Protein AF-A0A401HSW9-F1 (afdb_monomer)

pLDDT: mean 71.24, std 13.25, range [47.94, 92.31]

Radius of gyration: 33.1 Å; Cα contacts (8 Å, |Δi|>4): 47; chains: 1; bounding box: 51×27×99 Å

Nearest PDB structures (foldseek):
  5t8l-assembly1_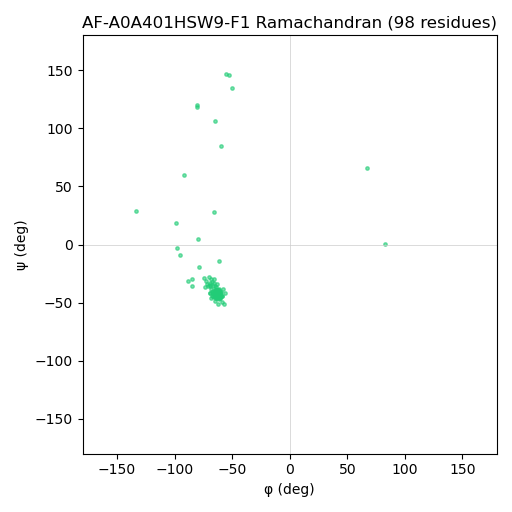A  TM=4.337E-01  e=9.890E-01  Saccharomyces cerevisiae S288C

Mean predicted aligned error: 16.22 Å

Structure (mmCIF, N/CA/C/O backbone):
data_AF-A0A401HSW9-F1
#
_entry.id   AF-A0A401HSW9-F1
#
loop_
_atom_site.group_PDB
_atom_site.id
_atom_site.type_symbol
_atom_site.label_atom_id
_atom_site.label_alt_id
_atom_site.label_comp_id
_atom_site.label_asym_id
_atom_site.label_entity_id
_atom_site.label_seq_id
_atom_site.pdbx_PDB_ins_code
_atom_site.Cartn_x
_atom_site.Cartn_y
_atom_site.Cartn_z
_atom_site.occupancy
_atom_site.B_iso_or_equiv
_atom_site.auth_seq_id
_atom_site.auth_comp_id
_atom_site.auth_asym_id
_atom_site.auth_atom_id
_atom_site.pdbx_PDB_model_num
ATOM 1 N N . MET A 1 1 ? 7.988 5.355 -9.733 1.00 53.62 1 MET A N 1
ATOM 2 C CA . MET A 1 1 ? 6.725 5.864 -9.105 1.00 53.62 1 MET A CA 1
ATOM 3 C C . MET A 1 1 ? 6.293 5.109 -7.834 1.00 53.62 1 MET A C 1
ATOM 5 O O . MET A 1 1 ? 5.434 5.581 -7.092 1.00 53.62 1 MET A O 1
ATOM 9 N N . GLN A 1 2 ? 6.923 3.979 -7.518 1.00 56.00 2 GLN A N 1
ATOM 10 C CA . GLN A 1 2 ? 6.619 3.131 -6.363 1.00 56.00 2 GLN A CA 1
ATOM 11 C C . GLN A 1 2 ? 6.691 3.725 -4.942 1.00 56.00 2 GLN A C 1
ATOM 13 O O . GLN A 1 2 ? 5.858 3.327 -4.122 1.00 56.00 2 GLN A O 1
ATOM 18 N N . PRO A 1 3 ? 7.639 4.619 -4.574 1.00 67.94 3 PRO A N 1
ATOM 19 C CA . PRO A 1 3 ? 7.738 5.066 -3.181 1.00 67.94 3 PRO A CA 1
ATOM 20 C C . PRO A 1 3 ? 6.501 5.863 -2.751 1.00 67.94 3 PRO A C 1
ATOM 22 O O . PRO A 1 3 ? 6.090 5.789 -1.596 1.00 67.94 3 PRO A O 1
ATOM 25 N N . ILE A 1 4 ? 5.852 6.548 -3.698 1.00 69.94 4 ILE A N 1
ATOM 26 C CA . ILE A 1 4 ? 4.616 7.301 -3.465 1.00 69.94 4 ILE A CA 1
ATOM 27 C C . ILE A 1 4 ? 3.447 6.345 -3.192 1.00 69.94 4 ILE A C 1
ATOM 29 O O . ILE A 1 4 ? 2.679 6.568 -2.261 1.00 69.94 4 ILE A O 1
ATOM 33 N N . LEU A 1 5 ? 3.342 5.243 -3.942 1.00 70.00 5 LEU A N 1
ATOM 34 C CA . LEU A 1 5 ? 2.315 4.212 -3.741 1.00 70.00 5 LEU A CA 1
ATOM 35 C C . LEU A 1 5 ? 2.482 3.473 -2.409 1.00 70.00 5 LEU A C 1
ATOM 37 O O . LEU A 1 5 ? 1.501 3.279 -1.692 1.00 70.00 5 LEU A O 1
ATOM 41 N N . ARG A 1 6 ? 3.719 3.123 -2.030 1.00 69.19 6 ARG A N 1
ATOM 42 C CA . ARG A 1 6 ? 4.003 2.563 -0.696 1.00 69.19 6 ARG A CA 1
ATOM 43 C C . ARG A 1 6 ? 3.683 3.563 0.416 1.00 69.19 6 ARG A C 1
ATOM 45 O O . ARG A 1 6 ? 3.118 3.167 1.432 1.00 69.19 6 ARG A O 1
ATOM 52 N N . GLY A 1 7 ? 3.987 4.845 0.206 1.00 74.19 7 GLY A N 1
ATOM 53 C CA . GLY A 1 7 ? 3.624 5.923 1.126 1.00 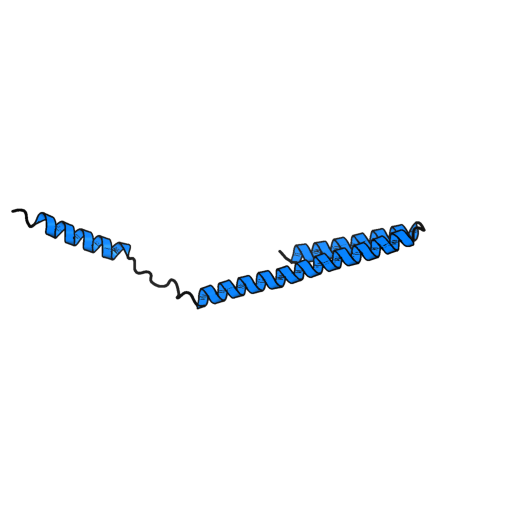74.19 7 GLY A CA 1
ATOM 54 C C . GLY A 1 7 ? 2.110 6.061 1.302 1.00 74.19 7 GLY A C 1
ATOM 55 O O . GLY A 1 7 ? 1.626 6.117 2.429 1.00 74.19 7 GLY A O 1
ATOM 56 N N . LEU A 1 8 ? 1.346 6.030 0.206 1.00 76.88 8 LEU A N 1
ATOM 57 C CA . LEU A 1 8 ? -0.119 6.079 0.236 1.00 76.88 8 LEU A CA 1
ATOM 58 C C . LEU A 1 8 ? -0.735 4.853 0.918 1.00 76.88 8 LEU A C 1
ATOM 60 O O . LEU A 1 8 ? -1.680 5.010 1.688 1.00 76.88 8 LEU A O 1
ATOM 64 N N . ALA A 1 9 ? -0.185 3.654 0.700 1.00 75.62 9 ALA A N 1
ATOM 65 C CA . ALA A 1 9 ? -0.625 2.443 1.395 1.00 75.62 9 ALA A CA 1
ATOM 66 C C . ALA A 1 9 ? -0.418 2.553 2.917 1.00 75.62 9 ALA A C 1
ATOM 68 O O . ALA A 1 9 ? -1.297 2.180 3.694 1.00 75.62 9 ALA A O 1
ATOM 69 N N . TRP A 1 10 ? 0.709 3.131 3.344 1.00 80.62 10 TRP A N 1
ATOM 70 C CA . TRP A 1 10 ? 1.002 3.401 4.753 1.00 80.62 10 TRP A CA 1
ATOM 71 C C . TRP A 1 10 ? 0.042 4.421 5.367 1.00 80.62 10 TRP A C 1
ATOM 73 O O . TRP A 1 10 ? -0.525 4.174 6.431 1.00 80.62 10 TRP A O 1
ATOM 83 N N . ILE A 1 11 ? 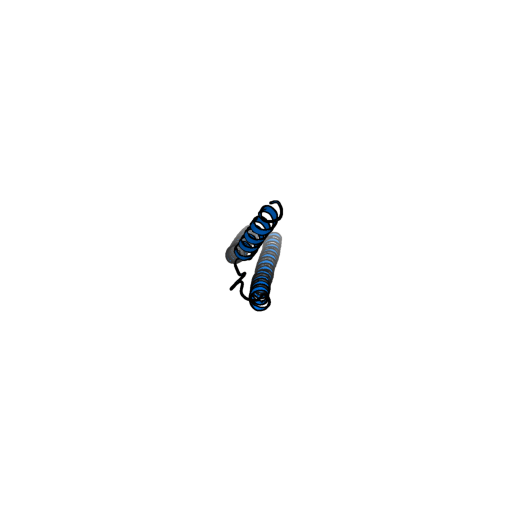-0.178 5.547 4.683 1.00 83.50 11 ILE A N 1
ATOM 84 C CA . ILE A 1 11 ? -1.105 6.591 5.138 1.00 83.50 11 ILE A CA 1
ATOM 85 C C . ILE A 1 11 ? -2.525 6.027 5.241 1.00 83.50 11 ILE A C 1
ATOM 87 O O . ILE A 1 11 ? -3.184 6.225 6.260 1.00 83.50 11 ILE A O 1
ATOM 91 N N . GLY A 1 12 ? -2.975 5.274 4.233 1.00 76.00 12 GLY A N 1
ATOM 92 C CA . GLY A 1 12 ? -4.283 4.617 4.231 1.00 76.00 12 GLY A CA 1
ATOM 93 C C . GLY A 1 12 ? -4.450 3.619 5.379 1.00 76.00 12 GLY A C 1
ATOM 94 O O . GLY A 1 12 ? -5.489 3.615 6.038 1.00 76.00 12 GLY A O 1
ATOM 95 N N . GLY A 1 13 ? -3.412 2.830 5.676 1.00 78.69 13 GLY A N 1
ATOM 96 C CA . GLY A 1 13 ? -3.404 1.907 6.814 1.00 78.69 13 GLY A CA 1
ATOM 97 C C . GLY A 1 13 ? -3.515 2.619 8.167 1.00 78.69 13 GLY A C 1
ATOM 98 O O . GLY A 1 13 ? -4.330 2.223 9.001 1.00 78.69 13 GLY A O 1
ATOM 99 N N . ILE A 1 14 ? -2.756 3.703 8.372 1.00 84.50 14 ILE A N 1
ATOM 100 C CA . ILE A 1 14 ? -2.809 4.504 9.609 1.00 84.50 14 ILE A CA 1
ATOM 101 C C . ILE A 1 14 ? -4.190 5.141 9.787 1.00 84.50 14 ILE A C 1
ATOM 103 O O . ILE A 1 14 ? -4.759 5.086 10.878 1.00 84.50 14 ILE A O 1
ATOM 107 N N . LEU A 1 15 ? -4.752 5.716 8.719 1.00 85.50 15 LEU A N 1
ATOM 108 C CA . LEU A 1 15 ? -6.077 6.336 8.759 1.00 85.50 15 LEU A CA 1
ATOM 109 C C . LEU A 1 15 ? -7.169 5.303 9.063 1.00 85.50 15 LEU A C 1
ATOM 111 O O . LEU A 1 15 ? -8.035 5.555 9.899 1.00 85.50 15 LEU A O 1
ATOM 115 N N . GLY A 1 16 ? -7.095 4.122 8.443 1.00 81.75 16 GLY A N 1
ATOM 116 C CA . GLY A 1 16 ? -8.014 3.014 8.712 1.00 81.75 16 GLY A CA 1
ATOM 117 C C . GLY A 1 16 ? -7.951 2.535 10.164 1.00 81.75 16 GLY A C 1
ATOM 118 O O . GLY A 1 16 ? -8.990 2.322 10.790 1.00 81.75 16 GLY A O 1
ATOM 119 N N . LEU A 1 17 ? -6.746 2.440 10.735 1.00 84.50 17 LEU A N 1
ATOM 120 C CA . LEU A 1 17 ? -6.555 2.095 12.144 1.00 84.50 17 LEU A CA 1
ATOM 121 C C . LEU A 1 17 ? -7.153 3.164 13.073 1.00 84.50 17 LEU A C 1
ATOM 123 O O . LEU A 1 17 ? -7.863 2.827 14.017 1.00 84.50 17 LEU A O 1
ATOM 127 N N . ALA A 1 18 ? -6.913 4.448 12.791 1.00 87.12 18 ALA A N 1
ATOM 128 C CA . ALA A 1 18 ? -7.430 5.554 13.596 1.00 87.12 18 ALA A CA 1
ATOM 129 C C . ALA A 1 18 ? -8.968 5.597 13.605 1.00 87.12 18 ALA A C 1
ATOM 131 O O . ALA A 1 18 ? -9.578 5.748 14.664 1.00 87.12 18 ALA A O 1
ATOM 132 N N . VAL A 1 19 ? -9.599 5.402 12.441 1.00 84.81 19 VAL A N 1
ATOM 133 C CA . VAL A 1 19 ? -11.065 5.328 12.316 1.00 84.81 19 VAL A CA 1
ATOM 134 C C . VAL A 1 19 ? -11.620 4.110 13.057 1.00 84.81 19 VAL A C 1
ATOM 136 O O . VAL A 1 19 ? -12.619 4.232 13.763 1.00 84.81 19 VAL A O 1
ATOM 139 N N . CYS A 1 20 ? -10.960 2.952 12.960 1.00 88.25 20 CYS A N 1
ATOM 140 C CA . CYS A 1 20 ? -11.344 1.761 13.717 1.00 88.25 20 CYS A CA 1
ATOM 141 C C . CYS A 1 20 ? -11.314 2.017 15.233 1.00 88.25 20 CYS A C 1
ATOM 143 O O . CYS A 1 20 ? -12.307 1.768 15.918 1.00 88.25 20 CYS A O 1
ATOM 145 N N . ILE A 1 21 ? -10.215 2.578 15.749 1.00 87.56 21 ILE A N 1
ATOM 146 C CA . ILE A 1 21 ? -10.061 2.898 17.176 1.00 87.56 21 ILE A CA 1
ATOM 147 C C . ILE A 1 21 ? -11.166 3.859 17.635 1.00 87.56 21 ILE A C 1
ATOM 149 O O . ILE A 1 21 ? -11.798 3.625 18.664 1.00 87.56 21 ILE A O 1
ATOM 153 N N . LEU A 1 22 ? -11.456 4.899 16.848 1.00 91.25 22 LEU A N 1
ATOM 154 C CA . LEU A 1 22 ? -12.516 5.861 17.151 1.00 91.25 22 LEU A CA 1
ATOM 155 C C . LEU A 1 22 ? -13.906 5.199 17.223 1.00 91.25 22 LEU A C 1
ATOM 157 O O . LEU A 1 22 ? -14.695 5.482 18.129 1.00 91.25 22 LEU A O 1
ATOM 161 N N . LE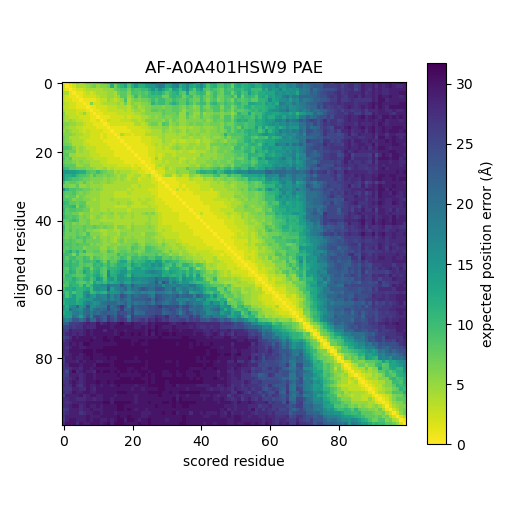U A 1 23 ? -14.209 4.291 16.294 1.00 88.75 23 LEU A N 1
ATOM 162 C CA . LEU A 1 23 ? -15.486 3.569 16.256 1.00 88.75 23 LEU A CA 1
ATOM 163 C C . LEU A 1 23 ? -15.637 2.574 17.414 1.00 88.75 23 LEU A C 1
ATOM 165 O O . LEU A 1 23 ? -16.732 2.418 17.954 1.00 88.75 23 LEU A O 1
ATOM 169 N N . ILE A 1 24 ? -14.542 1.943 17.843 1.00 85.75 24 ILE A N 1
ATOM 170 C CA . ILE A 1 24 ? -14.540 1.056 19.013 1.00 85.75 24 ILE A CA 1
ATOM 171 C C . ILE A 1 24 ? -14.793 1.857 20.296 1.00 85.75 24 ILE A C 1
ATOM 173 O O . ILE A 1 24 ? -15.629 1.455 21.104 1.00 85.75 24 ILE A O 1
ATOM 177 N N . ILE A 1 25 ? -14.137 3.011 20.466 1.00 90.44 25 ILE A N 1
ATOM 178 C CA . ILE A 1 25 ? -14.313 3.873 21.651 1.00 90.44 25 ILE A CA 1
ATOM 179 C C . ILE A 1 25 ? -15.750 4.407 21.752 1.00 90.44 25 ILE A C 1
ATOM 181 O O . ILE A 1 25 ? -16.285 4.539 22.849 1.00 90.44 25 ILE A O 1
ATOM 185 N N . THR A 1 26 ? -16.405 4.668 20.619 1.00 92.31 26 THR A N 1
ATOM 186 C CA . THR A 1 26 ? -17.806 5.129 20.575 1.00 92.31 26 THR A CA 1
ATOM 187 C C . THR A 1 26 ? -18.836 4.006 20.754 1.00 92.31 26 THR A C 1
ATOM 189 O O . THR A 1 26 ? -20.036 4.254 20.663 1.00 92.31 26 THR A O 1
ATOM 192 N N . GLY A 1 27 ? -18.395 2.773 21.030 1.00 89.38 27 GLY A N 1
ATOM 193 C CA . GLY A 1 27 ? -19.263 1.620 21.281 1.00 89.38 27 GLY A CA 1
ATOM 194 C C . GLY A 1 27 ? -19.770 0.914 20.020 1.00 89.38 27 GLY A C 1
ATOM 195 O O . GLY A 1 27 ? -20.460 -0.099 20.117 1.00 89.38 27 GLY A O 1
ATOM 196 N N . ASN A 1 28 ? -19.392 1.381 18.827 1.00 89.31 28 ASN A N 1
ATOM 197 C CA . ASN A 1 28 ? -19.778 0.794 17.543 1.00 89.31 28 ASN A CA 1
ATOM 198 C C . ASN A 1 28 ? -18.749 -0.240 17.064 1.00 89.31 28 ASN A C 1
ATOM 200 O O . ASN A 1 28 ? -18.162 -0.120 15.986 1.00 89.31 28 ASN A O 1
ATOM 204 N N . VAL A 1 29 ? -18.547 -1.290 17.866 1.00 87.44 29 VAL A N 1
ATOM 205 C CA . VAL A 1 29 ? -17.509 -2.315 17.643 1.00 87.44 29 VAL A CA 1
ATOM 206 C C . VAL A 1 29 ? -17.633 -2.980 16.270 1.00 87.44 29 VAL A C 1
ATOM 208 O O . VAL A 1 29 ? -16.628 -3.157 15.587 1.00 87.44 29 VAL A O 1
ATOM 211 N N . TRP A 1 30 ? -18.856 -3.290 15.823 1.00 89.31 30 TRP A N 1
ATOM 212 C CA . TRP A 1 30 ? -19.083 -3.916 14.514 1.00 89.31 30 TRP A CA 1
ATOM 213 C C . TRP A 1 30 ? -18.607 -3.032 13.353 1.00 89.31 30 TRP A C 1
ATOM 215 O O . TRP A 1 30 ? -17.911 -3.495 12.450 1.00 89.31 30 TRP A O 1
ATOM 225 N N . TRP A 1 31 ? -18.926 -1.739 13.401 1.00 84.75 31 TRP A N 1
ATOM 226 C CA . TRP A 1 31 ? -18.488 -0.784 12.385 1.00 84.75 31 TRP A CA 1
ATOM 227 C C . TRP A 1 31 ? -16.981 -0.538 12.438 1.00 84.75 31 TRP A C 1
ATOM 229 O O . TRP A 1 31 ? -16.353 -0.423 11.388 1.00 84.75 31 TRP A O 1
ATOM 239 N N . GLY A 1 32 ? -16.384 -0.527 13.635 1.00 85.81 32 GLY A N 1
ATOM 240 C CA . GLY A 1 32 ? -14.930 -0.466 13.792 1.00 85.81 32 GLY A CA 1
ATOM 241 C C . GLY A 1 32 ? -14.230 -1.663 13.148 1.00 85.81 32 GLY A C 1
ATOM 242 O O . GLY A 1 32 ? -13.269 -1.493 12.400 1.00 85.81 32 GLY A O 1
ATOM 243 N N . LEU A 1 33 ? -14.763 -2.869 13.354 1.00 86.00 33 LEU A N 1
ATOM 244 C CA . LEU A 1 33 ? -14.211 -4.099 12.789 1.00 86.00 33 LEU A CA 1
ATOM 245 C C . LEU A 1 33 ? -14.327 -4.131 11.256 1.00 86.00 33 LEU A C 1
ATOM 247 O O . LEU A 1 33 ? -13.366 -4.482 10.572 1.00 86.00 33 LEU A O 1
ATOM 251 N N . LEU A 1 34 ? -15.463 -3.686 10.706 1.00 88.94 34 LEU A N 1
ATOM 252 C CA . LEU A 1 34 ? -15.638 -3.497 9.262 1.00 88.94 34 LEU A CA 1
ATOM 253 C C . LEU A 1 34 ? -14.648 -2.471 8.699 1.00 88.94 34 LEU A C 1
ATOM 255 O O . LEU A 1 34 ? -14.001 -2.745 7.688 1.00 88.94 34 LEU A O 1
ATOM 259 N N . ALA A 1 35 ? -14.480 -1.320 9.352 1.00 82.19 35 ALA A N 1
ATOM 260 C CA . ALA A 1 35 ? -13.529 -0.295 8.925 1.00 82.19 35 ALA A CA 1
ATOM 261 C C . ALA A 1 35 ? -12.084 -0.823 8.918 1.00 82.19 35 ALA A C 1
ATOM 263 O O . ALA A 1 35 ? -11.345 -0.5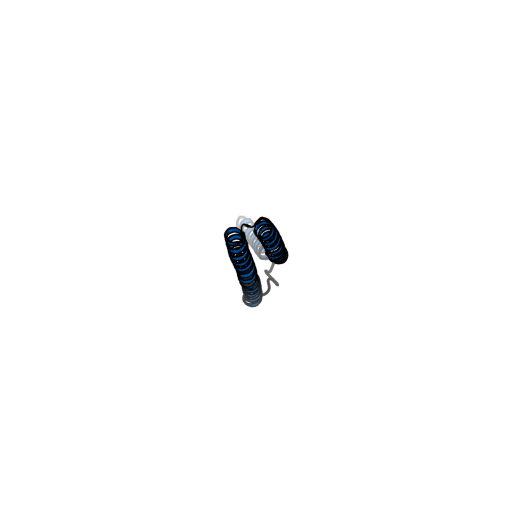76 7.964 1.00 82.19 35 ALA A O 1
ATOM 264 N N . LEU A 1 36 ? -11.705 -1.615 9.928 1.00 84.00 36 LEU A N 1
ATOM 265 C CA . LEU A 1 36 ? -10.391 -2.253 10.008 1.00 84.00 36 LEU A CA 1
ATOM 266 C C . LEU A 1 36 ? -10.156 -3.229 8.852 1.00 84.00 36 LEU A C 1
ATOM 268 O O . LEU A 1 36 ? -9.141 -3.131 8.167 1.00 84.00 36 LEU A O 1
ATOM 272 N N . LEU A 1 37 ? -11.098 -4.149 8.617 1.00 87.69 37 LEU A N 1
ATOM 273 C CA . LEU A 1 37 ? -10.999 -5.132 7.535 1.00 87.69 37 LEU A CA 1
ATOM 274 C C . LEU A 1 37 ? -10.906 -4.445 6.173 1.00 87.69 37 LEU A C 1
ATOM 276 O O . LEU A 1 37 ? -10.050 -4.790 5.361 1.00 87.69 37 LEU A O 1
ATOM 280 N N . THR A 1 38 ? -11.739 -3.430 5.951 1.00 86.12 38 THR A N 1
ATOM 281 C CA . THR A 1 38 ? -11.735 -2.661 4.703 1.00 86.12 38 THR A CA 1
ATOM 282 C C . THR A 1 38 ? -10.400 -1.934 4.519 1.00 86.12 38 THR A C 1
ATOM 284 O O . THR A 1 38 ? -9.817 -1.986 3.438 1.00 86.12 38 THR A O 1
ATOM 287 N N . GLY A 1 39 ? -9.863 -1.326 5.581 1.00 81.12 39 GLY A N 1
ATOM 288 C CA . GLY A 1 39 ? -8.552 -0.674 5.565 1.00 81.12 39 GLY A CA 1
ATOM 289 C C . GLY A 1 39 ? -7.405 -1.636 5.245 1.00 81.12 39 GLY A C 1
ATOM 290 O O . GLY A 1 39 ? -6.550 -1.311 4.423 1.00 81.12 39 GLY A O 1
ATOM 291 N N . ILE A 1 40 ? -7.412 -2.842 5.827 1.00 85.19 40 ILE A N 1
ATOM 292 C CA . ILE A 1 40 ? -6.417 -3.888 5.542 1.00 85.19 40 ILE A CA 1
ATOM 293 C C . ILE A 1 40 ? -6.490 -4.321 4.076 1.00 85.19 40 ILE A C 1
ATOM 295 O O . ILE A 1 40 ? -5.456 -4.407 3.418 1.00 85.19 40 ILE A O 1
ATOM 299 N N . VAL A 1 41 ? -7.695 -4.559 3.547 1.00 88.62 41 VAL A N 1
ATOM 300 C CA . VAL A 1 41 ? -7.885 -4.950 2.142 1.00 88.62 41 VAL A CA 1
ATOM 301 C C . VAL A 1 41 ? -7.368 -3.863 1.203 1.00 88.62 41 VAL A C 1
ATOM 303 O O . VAL A 1 41 ? -6.609 -4.163 0.285 1.00 88.62 41 VAL A O 1
ATOM 306 N N . VAL A 1 42 ? -7.714 -2.597 1.448 1.00 85.00 42 VAL A N 1
ATOM 307 C CA . VAL A 1 42 ? -7.238 -1.473 0.627 1.00 85.00 42 VAL A CA 1
ATOM 308 C C . VAL A 1 42 ? -5.712 -1.357 0.687 1.00 85.00 42 VAL A C 1
ATOM 310 O O . VAL A 1 42 ? -5.069 -1.227 -0.355 1.00 85.00 42 VAL A O 1
ATOM 313 N N . ALA A 1 43 ? -5.113 -1.462 1.876 1.00 79.50 43 ALA A N 1
ATOM 314 C CA . ALA A 1 43 ? -3.661 -1.423 2.034 1.00 79.50 43 ALA A CA 1
ATOM 315 C C . ALA A 1 43 ? -2.969 -2.588 1.305 1.00 79.50 43 ALA A C 1
ATOM 317 O O . ALA A 1 43 ? -1.958 -2.375 0.635 1.00 79.50 43 ALA A O 1
ATOM 318 N N . ALA A 1 44 ? -3.534 -3.797 1.380 1.00 82.06 44 ALA A N 1
ATOM 319 C CA . ALA A 1 44 ? -3.022 -4.971 0.680 1.00 82.06 44 ALA A CA 1
ATOM 320 C C . ALA A 1 44 ? -3.092 -4.799 -0.844 1.00 82.06 44 ALA A C 1
ATOM 322 O O . ALA A 1 44 ? -2.098 -5.031 -1.526 1.00 82.06 44 ALA A O 1
ATOM 323 N N . VAL A 1 45 ? -4.219 -4.316 -1.379 1.00 85.62 45 VAL A N 1
ATOM 324 C CA . VAL A 1 45 ? -4.381 -4.053 -2.819 1.00 85.62 45 VAL A CA 1
ATOM 325 C C . VAL A 1 45 ? -3.370 -3.014 -3.307 1.00 85.62 45 VAL A C 1
ATOM 327 O O . VAL A 1 45 ? -2.716 -3.227 -4.328 1.00 85.62 45 VAL A O 1
ATOM 330 N N . LEU A 1 46 ? -3.189 -1.915 -2.568 1.00 81.00 46 LEU A N 1
ATOM 331 C CA . LEU A 1 46 ? -2.201 -0.886 -2.908 1.00 81.00 46 LEU A CA 1
ATOM 332 C C . LEU A 1 46 ? -0.763 -1.423 -2.848 1.00 81.00 46 LEU A C 1
ATOM 334 O O . LEU A 1 46 ? 0.048 -1.103 -3.719 1.00 81.00 46 LEU A O 1
ATOM 338 N N . ALA A 1 47 ? -0.445 -2.264 -1.862 1.00 78.12 47 ALA A N 1
ATOM 339 C CA . ALA A 1 47 ? 0.862 -2.906 -1.754 1.00 78.12 47 ALA A CA 1
ATOM 340 C C . ALA A 1 47 ? 1.122 -3.886 -2.912 1.00 78.12 47 ALA A C 1
ATOM 342 O O . ALA A 1 47 ? 2.207 -3.865 -3.496 1.00 78.12 47 ALA A O 1
ATOM 343 N N . SER A 1 48 ? 0.130 -4.695 -3.292 1.00 77.19 48 SER A N 1
ATOM 344 C CA . SER A 1 48 ? 0.220 -5.610 -4.435 1.00 77.19 48 SER A CA 1
ATOM 345 C C . SER A 1 48 ? 0.357 -4.864 -5.763 1.00 77.19 48 SER A C 1
ATOM 347 O O . SER A 1 48 ? 1.174 -5.251 -6.594 1.00 77.19 48 SER A O 1
ATOM 349 N N . LEU A 1 49 ? -0.367 -3.756 -5.955 1.00 79.50 49 LEU A N 1
ATOM 350 C CA . LEU A 1 49 ? -0.194 -2.874 -7.116 1.00 79.50 49 LEU A CA 1
ATOM 351 C C . LEU A 1 49 ? 1.222 -2.291 -7.181 1.00 79.50 49 LEU A C 1
ATOM 353 O O . LEU A 1 49 ? 1.820 -2.251 -8.254 1.00 79.50 49 LEU A O 1
ATOM 357 N N . ALA A 1 50 ? 1.784 -1.882 -6.041 1.00 74.31 50 ALA A N 1
ATOM 358 C CA . ALA A 1 50 ? 3.156 -1.387 -5.983 1.00 74.31 50 ALA A CA 1
ATOM 359 C C . ALA A 1 50 ? 4.190 -2.472 -6.344 1.00 74.31 50 ALA A C 1
ATOM 361 O O . ALA A 1 50 ? 5.183 -2.159 -6.999 1.00 74.31 50 ALA A O 1
ATOM 362 N N . GLN A 1 51 ? 3.960 -3.730 -5.948 1.00 76.00 51 GLN A N 1
ATOM 363 C CA . GLN A 1 51 ? 4.807 -4.868 -6.335 1.00 76.00 51 GLN A CA 1
ATOM 364 C C . GLN A 1 51 ? 4.682 -5.211 -7.823 1.00 76.00 51 GLN A C 1
ATOM 366 O O . GLN A 1 51 ? 5.688 -5.456 -8.477 1.00 76.00 51 GLN A O 1
ATOM 371 N N . LEU A 1 52 ? 3.469 -5.193 -8.379 1.00 74.94 52 LEU A N 1
ATOM 372 C CA . LEU A 1 52 ? 3.251 -5.420 -9.811 1.00 74.94 52 LEU A CA 1
ATOM 373 C C . LEU A 1 52 ? 3.930 -4.347 -10.667 1.00 74.94 52 LEU A C 1
ATOM 375 O O . LEU A 1 52 ? 4.524 -4.670 -11.692 1.00 74.94 52 LEU A O 1
ATOM 379 N N . LEU A 1 53 ? 3.888 -3.088 -10.224 1.00 77.12 53 LEU A N 1
ATOM 380 C CA . LEU A 1 53 ? 4.625 -1.999 -10.863 1.00 77.12 53 LEU A CA 1
ATOM 381 C C . LEU A 1 53 ? 6.145 -2.183 -10.770 1.00 77.12 53 LEU A C 1
ATOM 383 O O . LEU A 1 53 ? 6.822 -1.869 -11.739 1.00 77.12 53 LEU A O 1
ATOM 387 N N . ASP A 1 54 ? 6.662 -2.729 -9.662 1.00 73.94 54 ASP A N 1
ATOM 388 C CA . ASP A 1 54 ? 8.091 -3.077 -9.509 1.00 73.94 54 ASP A CA 1
ATOM 389 C C . ASP A 1 54 ? 8.541 -4.045 -10.601 1.00 73.94 54 ASP A C 1
ATOM 391 O O . ASP A 1 54 ? 9.515 -3.829 -11.315 1.00 73.94 54 ASP A O 1
ATOM 395 N N . VAL A 1 55 ? 7.770 -5.121 -10.756 1.00 74.25 55 VAL A N 1
ATOM 396 C CA . VAL A 1 55 ? 8.057 -6.177 -11.724 1.00 74.25 55 VAL A CA 1
ATOM 397 C C . VAL A 1 55 ? 7.914 -5.643 -13.150 1.00 74.25 55 VAL A C 1
ATOM 399 O O . VAL A 1 55 ? 8.687 -6.021 -14.026 1.00 74.25 55 VAL A O 1
ATOM 402 N N . ALA A 1 56 ? 6.959 -4.742 -13.394 1.00 70.81 56 ALA A N 1
ATOM 403 C CA . ALA A 1 56 ? 6.780 -4.106 -14.694 1.00 70.81 56 ALA A CA 1
ATOM 404 C C . ALA A 1 56 ? 7.933 -3.151 -15.056 1.00 70.81 56 ALA A C 1
ATOM 406 O O . ALA A 1 56 ? 8.430 -3.240 -16.177 1.00 70.81 56 ALA A O 1
ATOM 407 N N . GLU A 1 57 ? 8.378 -2.284 -14.133 1.00 73.00 57 GLU A N 1
ATOM 408 C CA . GLU A 1 57 ? 9.548 -1.407 -14.335 1.00 73.00 57 GLU A CA 1
ATOM 409 C C . GLU A 1 57 ? 10.804 -2.263 -14.585 1.00 73.00 57 GLU A C 1
ATOM 411 O O . GL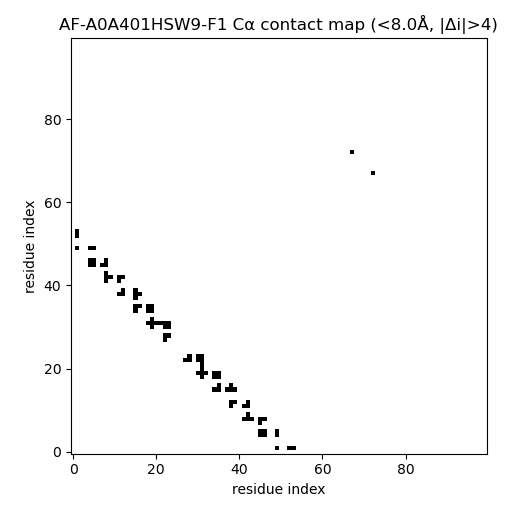U A 1 57 ? 11.491 -2.067 -15.585 1.00 73.00 57 GLU A O 1
ATOM 416 N N . HIS A 1 58 ? 11.032 -3.305 -13.779 1.00 74.94 58 HIS A N 1
ATOM 417 C CA . HIS A 1 58 ? 12.195 -4.181 -13.943 1.00 74.94 58 HIS A CA 1
ATOM 418 C C . HIS A 1 58 ? 12.212 -4.933 -15.285 1.00 74.94 58 HIS A C 1
ATOM 420 O O . HIS A 1 58 ? 13.262 -5.083 -15.910 1.00 74.94 58 HIS A O 1
ATOM 426 N N . ASN A 1 59 ? 11.052 -5.396 -15.757 1.00 70.56 59 ASN A N 1
ATOM 427 C CA . ASN A 1 59 ? 10.945 -6.073 -17.050 1.00 70.56 59 ASN A CA 1
ATOM 428 C C . ASN A 1 59 ? 11.113 -5.106 -18.232 1.00 70.56 59 ASN A C 1
ATOM 430 O O . ASN A 1 59 ? 11.658 -5.503 -19.261 1.00 70.56 59 ASN A O 1
ATOM 434 N N . ALA A 1 60 ? 10.658 -3.857 -18.101 1.00 69.00 60 ALA A N 1
ATOM 435 C CA . ALA A 1 60 ? 10.874 -2.829 -19.115 1.00 69.00 60 ALA A CA 1
ATOM 436 C C . ALA A 1 60 ? 12.367 -2.487 -19.244 1.00 69.00 60 ALA A C 1
ATOM 438 O O . ALA A 1 60 ? 12.895 -2.499 -20.354 1.00 69.00 60 ALA A O 1
ATOM 439 N N . ASP A 1 61 ? 13.062 -2.307 -18.118 1.00 69.38 61 ASP A N 1
ATOM 440 C CA . ASP A 1 61 ? 14.505 -2.045 -18.095 1.00 69.38 61 ASP A CA 1
ATOM 441 C C . ASP A 1 61 ? 15.312 -3.207 -18.703 1.00 69.38 61 ASP A C 1
ATOM 443 O O . ASP A 1 61 ? 16.276 -2.986 -19.437 1.00 69.38 61 ASP A O 1
ATOM 447 N N . GLN A 1 62 ? 14.908 -4.459 -18.450 1.00 65.25 62 GLN A N 1
ATOM 448 C CA . GLN A 1 62 ? 15.540 -5.625 -19.078 1.00 65.25 62 GLN A CA 1
ATOM 449 C C . GLN A 1 62 ? 15.287 -5.693 -20.585 1.00 65.25 62 GLN A C 1
ATOM 451 O O . GLN A 1 62 ? 16.200 -6.029 -21.338 1.00 65.25 62 GLN A O 1
ATOM 456 N N . LEU A 1 63 ? 14.073 -5.378 -21.045 1.00 71.44 63 LEU A N 1
ATOM 457 C CA . LEU A 1 63 ? 13.765 -5.334 -22.474 1.00 71.44 63 LEU A CA 1
ATOM 458 C C . LEU A 1 63 ? 14.569 -4.245 -23.191 1.00 71.44 63 LEU A C 1
ATOM 460 O O . LEU A 1 63 ? 15.073 -4.504 -24.282 1.00 71.44 63 LEU A O 1
ATOM 464 N N . ASP A 1 64 ? 14.757 -3.079 -22.571 1.00 71.00 64 ASP A N 1
ATOM 465 C CA . ASP A 1 64 ? 15.606 -2.010 -23.106 1.00 71.00 64 ASP A CA 1
ATOM 466 C C . ASP A 1 64 ? 17.094 -2.393 -23.101 1.00 71.00 64 ASP A C 1
ATOM 468 O O . ASP A 1 64 ? 17.803 -2.118 -24.072 1.00 71.00 64 ASP A O 1
ATOM 472 N N . ALA A 1 65 ? 17.573 -3.087 -22.064 1.00 66.88 65 ALA A N 1
ATOM 473 C CA . ALA A 1 65 ? 18.944 -3.597 -22.011 1.00 66.88 65 ALA A CA 1
ATOM 474 C C . ALA A 1 65 ? 19.207 -4.662 -23.092 1.00 66.88 65 ALA A C 1
ATOM 476 O O . ALA A 1 65 ? 20.203 -4.582 -23.809 1.00 66.88 65 ALA A O 1
ATOM 477 N N . ILE A 1 66 ? 18.281 -5.608 -23.281 1.00 61.31 66 ILE A N 1
ATOM 478 C CA . ILE A 1 66 ? 18.352 -6.609 -24.355 1.00 61.31 66 ILE A CA 1
ATOM 479 C C . ILE A 1 66 ? 18.242 -5.927 -25.722 1.00 61.31 66 ILE A C 1
ATOM 481 O O . ILE A 1 66 ? 18.977 -6.280 -26.639 1.00 61.31 66 ILE A O 1
ATOM 485 N N . ALA A 1 67 ? 17.376 -4.923 -25.883 1.00 60.88 67 ALA A N 1
ATOM 486 C CA . ALA A 1 67 ? 17.297 -4.153 -27.120 1.00 60.88 67 ALA A CA 1
ATOM 487 C C . ALA A 1 67 ? 18.615 -3.421 -27.417 1.00 60.88 67 ALA A C 1
ATOM 489 O O . ALA A 1 67 ? 19.037 -3.395 -28.570 1.00 60.88 67 ALA A O 1
ATOM 490 N N . ALA A 1 68 ? 19.294 -2.881 -26.402 1.00 61.00 68 ALA A N 1
ATOM 491 C CA . ALA A 1 68 ? 20.599 -2.237 -26.543 1.00 61.00 68 ALA A CA 1
ATOM 492 C C . ALA A 1 68 ? 21.742 -3.220 -26.860 1.00 61.00 68 ALA A C 1
ATOM 494 O O . ALA A 1 68 ? 22.715 -2.822 -27.497 1.00 61.00 68 ALA A O 1
ATOM 495 N N . GLU A 1 69 ? 21.632 -4.481 -26.439 1.00 63.62 69 GLU A N 1
ATOM 496 C CA . GLU A 1 69 ? 22.635 -5.524 -26.689 1.00 63.62 69 GLU A CA 1
ATOM 497 C C . GLU A 1 69 ? 22.399 -6.275 -28.016 1.00 63.62 69 GLU A C 1
ATOM 499 O O . GLU A 1 69 ? 23.348 -6.673 -28.692 1.00 63.62 69 GLU A O 1
ATOM 504 N N . VAL A 1 70 ? 21.138 -6.415 -28.442 1.00 59.94 70 VAL A N 1
ATOM 505 C CA . VAL A 1 70 ? 20.740 -7.057 -29.709 1.00 59.94 70 VAL A CA 1
ATOM 506 C C . VAL A 1 70 ? 20.781 -6.079 -30.891 1.00 59.94 70 VAL A C 1
ATOM 508 O O . VAL A 1 70 ? 21.048 -6.493 -32.022 1.00 59.94 70 VAL A O 1
ATOM 511 N N . LEU A 1 71 ? 20.550 -4.779 -30.672 1.00 51.00 71 LEU A N 1
AT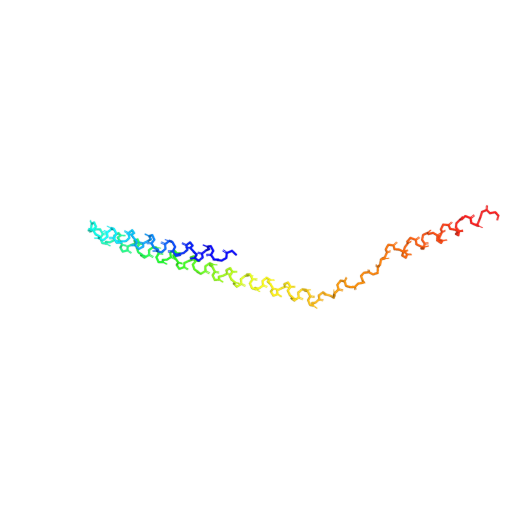OM 512 C CA . LEU A 1 71 ? 20.798 -3.764 -31.696 1.00 51.00 71 LEU A CA 1
ATOM 513 C C . LEU A 1 71 ? 22.297 -3.429 -31.700 1.00 51.00 71 LEU A C 1
ATOM 515 O O . LEU A 1 71 ? 22.809 -2.957 -30.687 1.00 51.00 71 LEU A O 1
ATOM 519 N N . PRO A 1 72 ? 23.022 -3.623 -32.820 1.00 48.25 72 PRO A N 1
ATOM 520 C CA . PRO A 1 72 ? 24.438 -3.286 -32.881 1.00 48.25 72 PRO A CA 1
ATOM 521 C C . PRO A 1 72 ? 24.641 -1.815 -32.502 1.00 48.25 72 PRO A C 1
ATOM 523 O O . PRO A 1 72 ? 23.780 -0.978 -32.817 1.00 48.25 72 PRO A O 1
ATOM 526 N N . PRO A 1 73 ? 25.773 -1.474 -31.857 1.00 50.31 73 PRO A N 1
ATOM 527 C CA . PRO A 1 73 ? 26.059 -0.106 -31.477 1.00 50.31 73 PRO A CA 1
ATOM 528 C C . PRO A 1 73 ? 25.864 0.791 -32.692 1.00 50.31 73 PRO A C 1
ATOM 530 O O . PRO A 1 73 ? 26.338 0.514 -33.794 1.00 50.31 73 PRO A O 1
ATOM 533 N N . ARG A 1 74 ? 25.186 1.917 -32.476 1.00 53.00 74 ARG A N 1
ATOM 534 C CA . ARG A 1 74 ? 25.044 3.017 -33.436 1.00 53.00 74 ARG A CA 1
ATOM 535 C C . ARG A 1 74 ? 26.397 3.700 -33.722 1.00 53.00 74 ARG A C 1
ATOM 537 O O . ARG A 1 74 ? 26.436 4.890 -34.019 1.00 53.00 74 ARG A O 1
ATOM 544 N N . SER A 1 75 ? 27.516 2.986 -33.603 1.00 50.00 75 SER A N 1
ATOM 545 C 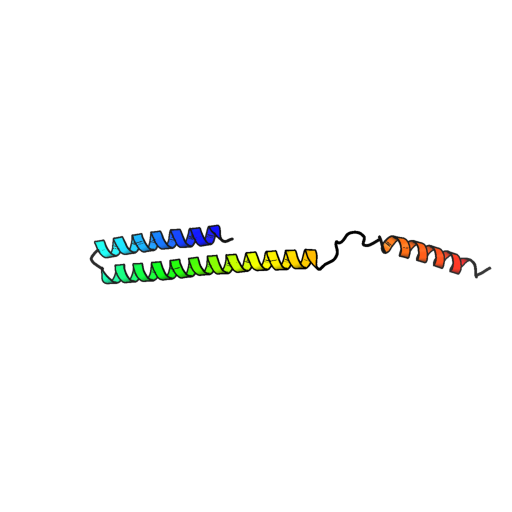CA . SER A 1 75 ? 28.827 3.421 -34.046 1.00 50.00 75 SER A CA 1
ATOM 546 C C . SER A 1 75 ? 28.912 3.187 -35.552 1.00 50.00 75 SER A C 1
ATOM 548 O O . SER A 1 75 ? 28.788 2.079 -36.062 1.00 50.00 75 SER A O 1
ATOM 550 N N . SER A 1 76 ? 29.103 4.278 -36.287 1.00 50.34 76 SER A N 1
ATOM 551 C CA . SER A 1 76 ? 29.256 4.303 -37.741 1.00 50.34 76 SER A CA 1
ATOM 552 C C . SER A 1 76 ? 28.008 3.912 -38.542 1.00 50.34 76 SER A C 1
ATOM 554 O O . SER A 1 76 ? 28.015 3.016 -39.378 1.00 50.34 76 SER A O 1
ATOM 556 N N . ARG A 1 77 ? 26.953 4.732 -38.467 1.00 49.28 77 ARG A N 1
ATOM 557 C CA . ARG A 1 77 ? 26.366 5.117 -39.757 1.00 49.28 77 ARG A CA 1
ATOM 558 C C . ARG A 1 77 ? 27.477 5.937 -40.426 1.00 49.28 77 ARG A C 1
ATOM 560 O O . ARG A 1 77 ? 27.734 7.040 -39.938 1.00 49.28 77 ARG A O 1
ATOM 567 N N . PRO A 1 78 ? 28.203 5.448 -41.455 1.00 51.97 78 PRO A N 1
ATOM 568 C CA . PRO A 1 78 ? 28.997 6.369 -42.250 1.00 51.97 78 PRO A CA 1
ATOM 569 C C . PRO A 1 78 ? 28.039 7.474 -42.688 1.00 51.97 78 PRO A C 1
ATOM 571 O O . PRO A 1 78 ? 26.842 7.222 -42.864 1.00 51.97 78 PRO A O 1
ATOM 574 N N . ALA A 1 79 ? 28.518 8.704 -42.806 1.00 55.91 79 ALA A N 1
ATOM 575 C CA . ALA A 1 79 ? 27.734 9.778 -43.386 1.00 55.91 79 ALA A CA 1
ATOM 576 C C . ALA A 1 79 ? 27.354 9.382 -44.830 1.00 55.91 79 ALA A C 1
ATOM 578 O O . ALA A 1 79 ? 28.028 9.750 -45.785 1.00 55.91 79 ALA A O 1
ATOM 579 N N . ILE A 1 80 ? 26.265 8.620 -45.000 1.00 53.09 80 ILE A N 1
ATOM 580 C CA . ILE A 1 80 ? 25.687 8.214 -46.290 1.00 53.09 80 ILE A CA 1
ATOM 581 C C . ILE A 1 80 ? 25.261 9.469 -47.079 1.00 53.09 80 ILE A C 1
ATOM 583 O O . ILE A 1 80 ? 25.055 9.405 -48.288 1.00 53.09 80 ILE A O 1
ATOM 587 N N . GLY A 1 81 ? 25.195 10.633 -46.420 1.00 52.72 81 GLY A N 1
ATOM 588 C CA . GLY A 1 81 ? 25.040 11.935 -47.062 1.00 52.72 81 GLY A CA 1
ATOM 589 C C . GLY A 1 81 ? 26.263 12.407 -47.861 1.00 52.72 81 GLY A C 1
ATOM 590 O O . GLY A 1 81 ? 26.078 13.029 -48.899 1.00 52.72 81 GLY A O 1
ATOM 591 N N . ASN A 1 82 ? 27.498 12.076 -47.456 1.00 55.94 82 ASN A N 1
ATOM 592 C CA . ASN A 1 82 ? 28.699 12.643 -48.090 1.00 55.94 82 ASN A CA 1
ATOM 593 C C . ASN A 1 82 ? 29.137 11.875 -49.351 1.00 55.94 82 ASN A C 1
ATOM 595 O O . ASN A 1 82 ? 29.561 12.475 -50.336 1.00 55.94 82 ASN A O 1
ATOM 599 N N . SER A 1 83 ? 28.987 10.546 -49.372 1.00 56.84 83 SER A N 1
ATOM 600 C CA . SER A 1 83 ? 29.308 9.740 -50.563 1.00 56.84 83 SER A CA 1
ATOM 601 C C . SER A 1 83 ? 28.261 9.869 -51.676 1.00 56.84 83 SER A C 1
ATOM 603 O O . SER A 1 83 ? 28.608 9.774 -52.852 1.00 56.84 83 SER A O 1
ATOM 605 N N . ARG A 1 84 ? 26.989 10.131 -51.331 1.00 55.88 84 ARG A N 1
ATOM 606 C CA . ARG A 1 84 ? 25.930 10.413 -52.316 1.00 55.88 84 ARG A CA 1
ATOM 607 C C . ARG A 1 84 ? 26.058 11.807 -52.938 1.00 55.88 84 ARG A C 1
ATOM 609 O O . ARG A 1 84 ? 25.825 11.915 -54.136 1.00 55.88 84 ARG A O 1
ATOM 616 N N . MET A 1 85 ? 26.472 12.831 -52.180 1.00 57.84 85 MET A N 1
ATOM 617 C CA . MET A 1 85 ? 26.780 14.155 -52.752 1.00 57.84 85 MET A CA 1
ATOM 618 C C . MET A 1 85 ? 27.965 14.096 -53.723 1.00 57.84 85 MET A C 1
ATOM 620 O O . MET A 1 85 ? 27.828 14.572 -54.844 1.00 57.84 85 MET A O 1
ATOM 624 N N . LYS A 1 86 ? 29.065 13.415 -53.366 1.00 59.50 86 LYS A N 1
ATOM 625 C CA . LYS A 1 86 ? 30.207 13.251 -54.286 1.00 59.50 86 LYS A CA 1
ATOM 626 C C . LYS A 1 86 ? 29.846 12.530 -55.590 1.00 59.50 86 LYS A C 1
ATOM 628 O O . LYS A 1 86 ? 30.275 12.956 -56.654 1.00 59.50 86 LYS A O 1
ATOM 633 N N . ARG A 1 87 ? 29.021 11.474 -55.533 1.00 59.88 87 ARG A N 1
ATOM 634 C CA . ARG A 1 87 ? 28.547 10.792 -56.755 1.00 59.88 87 ARG A CA 1
ATOM 635 C C . ARG A 1 87 ? 27.618 11.657 -57.608 1.00 59.88 87 ARG A C 1
ATOM 637 O O . ARG A 1 87 ? 27.609 11.499 -58.822 1.00 59.88 87 ARG A O 1
ATOM 644 N N . LEU A 1 88 ? 26.822 12.538 -57.002 1.00 60.22 88 LEU A N 1
ATOM 645 C CA . LEU A 1 88 ? 25.962 13.465 -57.746 1.00 60.22 88 LEU A CA 1
ATOM 646 C C . LEU A 1 88 ? 26.774 14.561 -58.448 1.00 60.22 88 LEU A C 1
ATOM 648 O O . LEU A 1 88 ? 26.428 14.935 -59.565 1.00 60.22 88 LEU A O 1
ATOM 652 N N . GLU A 1 89 ? 27.860 15.031 -57.833 1.00 61.03 89 GLU A N 1
ATOM 653 C CA . GLU A 1 89 ? 28.803 15.953 -58.476 1.00 61.03 89 GLU A CA 1
ATOM 654 C C . GLU A 1 89 ? 29.541 15.287 -59.647 1.00 61.03 89 GLU A C 1
ATOM 656 O O . GLU A 1 89 ? 29.563 15.856 -60.735 1.00 61.03 89 GLU A O 1
ATOM 661 N N . GLU A 1 90 ? 30.019 14.045 -59.497 1.00 60.66 90 GLU A N 1
ATOM 662 C CA . GLU A 1 90 ? 30.618 13.298 -60.618 1.00 60.66 90 GLU A CA 1
ATOM 663 C C . GLU A 1 90 ? 29.637 13.111 -61.790 1.00 60.66 90 GLU A C 1
ATOM 665 O O . GLU A 1 90 ? 29.999 13.328 -62.943 1.00 60.66 90 GLU A O 1
ATOM 670 N N . ILE A 1 91 ? 28.373 12.755 -61.528 1.00 60.81 91 ILE A N 1
ATOM 671 C CA . ILE A 1 91 ? 27.371 12.560 -62.594 1.00 60.81 91 ILE A CA 1
ATOM 672 C C . ILE A 1 91 ? 27.051 13.880 -63.319 1.00 60.81 91 ILE A C 1
ATOM 674 O O . ILE A 1 91 ? 26.812 13.872 -64.531 1.00 60.81 91 ILE A O 1
ATOM 678 N N . LYS A 1 92 ? 27.082 15.016 -62.609 1.00 58.31 92 LYS A N 1
ATOM 679 C CA . LYS A 1 92 ? 26.873 16.347 -63.195 1.00 58.31 92 LYS A CA 1
ATOM 680 C C . LYS A 1 92 ? 28.013 16.735 -64.144 1.00 58.31 92 LYS A C 1
ATOM 682 O O . LYS A 1 92 ? 27.741 17.260 -65.222 1.00 58.31 92 LYS A O 1
ATOM 687 N N . ASP A 1 93 ? 29.258 16.416 -63.798 1.00 59.56 93 ASP A N 1
ATOM 688 C CA . ASP A 1 93 ? 30.412 16.692 -64.665 1.00 59.56 93 ASP A CA 1
ATOM 689 C C . ASP A 1 93 ? 30.414 15.824 -65.936 1.00 59.56 93 ASP A C 1
ATOM 691 O O . ASP A 1 93 ? 30.838 16.278 -67.001 1.00 59.56 93 ASP A O 1
ATOM 695 N N . PHE A 1 94 ? 29.862 14.607 -65.878 1.00 57.81 94 PHE A N 1
ATOM 696 C CA . PHE A 1 94 ? 29.695 13.768 -67.070 1.00 57.81 94 PHE A CA 1
ATOM 697 C C . PHE A 1 94 ? 28.583 14.249 -68.010 1.00 57.81 94 PHE A C 1
ATOM 699 O O . PHE A 1 94 ? 28.701 14.078 -69.222 1.00 57.81 94 PHE A O 1
ATOM 706 N N . THR A 1 95 ? 27.520 14.873 -67.493 1.00 59.12 95 THR A N 1
ATOM 707 C CA . THR A 1 95 ? 26.404 15.340 -68.340 1.00 59.12 95 THR A CA 1
ATOM 708 C C . THR A 1 95 ? 26.697 16.653 -69.072 1.00 59.12 95 THR A C 1
ATOM 710 O O . THR A 1 95 ? 26.071 16.908 -70.095 1.00 59.12 95 THR A O 1
ATOM 713 N N . PHE A 1 96 ? 27.676 17.447 -68.623 1.00 55.53 96 PHE A N 1
ATOM 714 C CA . PHE A 1 96 ? 28.074 18.698 -69.291 1.00 55.53 96 PHE A CA 1
ATOM 715 C C . PHE A 1 96 ? 29.255 18.572 -70.266 1.00 55.53 96 PHE A C 1
ATOM 717 O O . PHE A 1 96 ? 29.518 19.514 -71.005 1.00 55.53 96 PHE A O 1
ATOM 724 N N . ARG A 1 97 ? 29.950 17.427 -70.319 1.00 53.62 97 ARG A N 1
ATOM 725 C CA . ARG A 1 97 ? 31.051 17.187 -71.278 1.00 53.62 97 ARG A CA 1
ATOM 726 C C . ARG A 1 97 ? 30.661 16.408 -72.536 1.00 53.62 97 ARG A C 1
ATOM 728 O O . ARG A 1 97 ? 31.507 16.214 -73.398 1.00 53.62 97 ARG A O 1
ATOM 735 N N . ALA A 1 98 ? 29.412 15.964 -72.652 1.00 54.44 98 ALA A N 1
ATOM 736 C CA . ALA A 1 98 ? 28.915 15.213 -73.810 1.00 54.44 98 ALA A CA 1
ATOM 737 C C . ALA A 1 98 ? 28.141 16.089 -74.821 1.00 54.44 98 ALA A C 1
ATOM 739 O O . ALA A 1 98 ? 27.355 15.564 -75.607 1.00 54.44 98 ALA A O 1
ATOM 740 N N . GLY A 1 99 ? 28.322 17.412 -74.761 1.00 55.56 99 GLY A N 1
ATOM 741 C CA . GLY A 1 99 ? 27.574 18.395 -75.548 1.00 55.56 99 GLY A CA 1
ATOM 742 C C . GLY A 1 99 ? 28.430 19.473 -76.214 1.00 55.56 99 GLY A C 1
ATOM 743 O O . GLY A 1 99 ? 27.912 20.567 -76.400 1.00 55.56 99 GLY A O 1
ATOM 744 N N . ASP A 1 100 ? 29.686 19.155 -76.547 1.00 47.94 100 ASP A N 1
ATOM 745 C CA . ASP A 1 10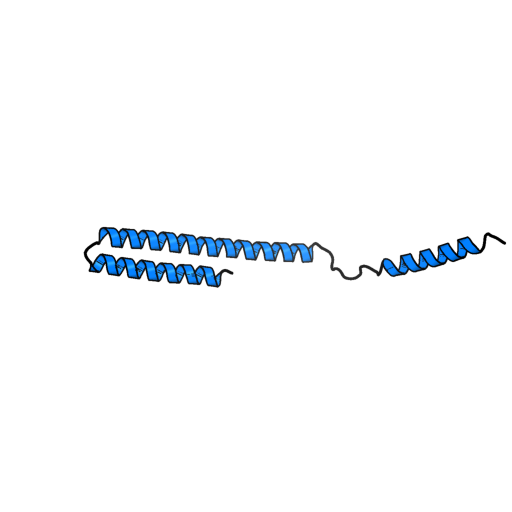0 ? 30.517 19.857 -77.541 1.00 47.94 100 ASP A CA 1
ATOM 746 C C . ASP A 1 100 ? 31.063 18.833 -78.551 1.00 47.94 100 ASP A C 1
ATOM 748 O O . ASP A 1 100 ? 31.553 17.768 -78.098 1.00 47.94 100 ASP A O 1
#

Solvent-accessible surface area (backbone atoms only — not comparable to full-atom values): 5447 Å² total; per-residue (Å²): 122,50,71,60,41,52,48,50,24,50,52,47,36,53,52,22,48,53,53,16,53,54,28,41,75,72,69,39,48,69,60,11,53,51,39,36,54,52,22,51,52,52,26,49,52,38,47,52,51,35,49,53,49,50,54,50,53,54,51,50,54,49,51,52,50,50,48,59,69,72,43,74,75,85,72,74,74,66,67,68,67,58,62,52,51,54,52,52,53,54,53,52,58,57,67,69,66,76,77,122

Sequence (100 aa):
MQPILRGLAWIGGILGLAVCILLIITGNVWWGLLALLTGIVVAAVLASLAQLLDVAEHNADQLDAIAAEVLPPRSSRPAIGNSRMKRLEEIKDFTFRAGD

Foldseek 3Di:
DLVVLLVVLVVLLVVLQVVLVVCVVVVNNVVSVVSNVVSVVVSVVSVVVSVVVVVVVVVVVVVVVVVCVVPPPPPDPPPPVPVVVVVVVVVVVVVVVVPD

Secondary structure (DSSP, 8-state):
-HHHHHHHHHHHHHHHHHHHHHHHHTT-HHHHHHHHHHHHHHHHHHHHHHHHHHHHHHHHHHHHHHHHHHSPPS-----HHHHHHHHHHHHHHHHHSS--